Protein AF-A0A6P6CZ96-F1 (afdb_monomer)

Radius of gyration: 28.34 Å; Cα contacts (8 Å, |Δi|>4): 153; chains: 1; bounding box: 70×56×88 Å

Sequence (138 aa):
MAEPVPLPAEITILVNRGFVPRKKVNPDTRQKGQVEGEVDLVGMVRLTETRKPFVPENNPEQNHWHYRDLEAMAKLTGAEPILIDADFKSTVPGGPIGGQTRVTLRNEHMQYIITWYGLCAATSYLWFKKFLRRTPGT

Mean predicted aligned error: 9.55 Å

Foldseek 3Di:
DDDDDDDPPPAAAAEAAAADDPVLPPVVSQVQQPDDDDDDFDFDKDDFDDDDPPFDDADVVVPRDRGGHLVSVCVSPVGHSIYTFTCQVSHGVSHHGGNPDDDDDDDCPVVVVCVVVVVVVVVVVVVCCPPVVDDDDD

Solvent-accessible surface area (backbone atoms only — not comparable to full-atom values): 8691 Å² total; per-residue (Å²): 138,85,78,86,77,81,71,81,73,93,77,50,63,43,71,45,52,49,54,61,58,82,93,45,62,55,64,83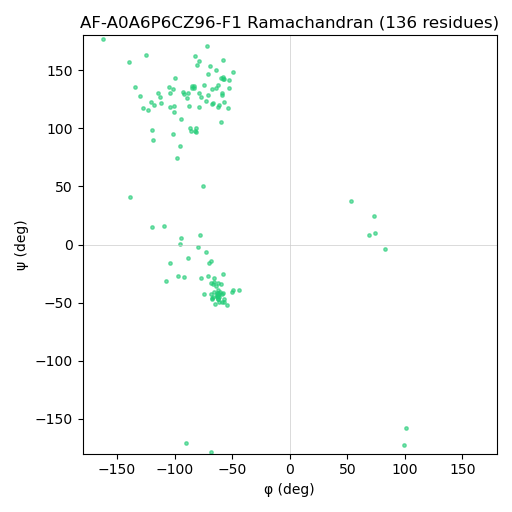,74,22,56,76,31,62,78,82,79,91,78,88,76,53,60,45,83,49,78,67,50,81,84,55,90,92,58,72,81,65,38,76,93,78,73,42,73,75,62,52,50,34,64,65,52,13,71,74,68,75,29,48,69,45,37,31,40,28,28,54,86,55,38,47,70,66,33,36,42,21,43,76,77,80,84,80,77,91,80,58,63,70,61,49,50,53,51,53,54,49,52,49,52,54,51,52,50,52,49,46,57,62,64,70,68,52,67,80,81,130

Secondary structure (DSSP, 8-state):
-PPPPPPPP---EEEE--B--GGG-SGGGGGGG---S-----EEEEPPPPPPTTPPPPBTTTTB-SS--HHHHHHHHT-EEEEEEEPSTTPPTTS-B-----------HHHHHHHHHHHHHHHHHHHHHHHTS-PPP-

Structure (mmCIF, N/CA/C/O backbone):
data_AF-A0A6P6CZ96-F1
#
_entry.id   AF-A0A6P6CZ96-F1
#
loop_
_atom_site.group_PDB
_atom_site.id
_atom_site.type_symbol
_atom_site.label_atom_id
_atom_site.label_alt_id
_atom_site.label_comp_id
_atom_site.label_asym_id
_atom_site.label_entity_id
_atom_site.label_seq_id
_atom_site.pdbx_PDB_ins_code
_atom_site.Cartn_x
_atom_site.Cartn_y
_atom_site.Cartn_z
_atom_site.occupancy
_atom_site.B_iso_or_equiv
_atom_site.auth_seq_id
_atom_site.auth_comp_id
_atom_site.auth_asym_id
_atom_site.auth_atom_id
_atom_site.pdbx_PDB_model_num
ATOM 1 N N . MET A 1 1 ? 7.566 -37.718 29.334 1.00 50.97 1 MET A N 1
ATOM 2 C CA . MET A 1 1 ? 7.512 -36.378 29.950 1.00 50.97 1 MET A CA 1
ATOM 3 C C . MET A 1 1 ? 7.234 -35.415 28.809 1.00 50.97 1 MET A C 1
ATOM 5 O O . MET A 1 1 ? 8.074 -35.313 27.930 1.00 50.97 1 MET A O 1
ATOM 9 N N . ALA A 1 2 ? 6.013 -34.890 28.710 1.00 45.41 2 ALA A N 1
ATOM 10 C CA . ALA A 1 2 ? 5.628 -33.952 27.657 1.00 45.41 2 ALA A CA 1
ATOM 11 C C . ALA A 1 2 ? 5.671 -32.545 28.259 1.00 45.41 2 ALA A C 1
ATOM 13 O O . ALA A 1 2 ? 4.986 -32.298 29.250 1.00 45.41 2 ALA A O 1
ATOM 14 N N . GLU A 1 3 ? 6.506 -31.667 27.709 1.00 55.94 3 GLU A N 1
ATOM 15 C CA . GLU A 1 3 ? 6.483 -30.246 28.050 1.00 55.94 3 GLU A CA 1
ATOM 16 C C . GLU A 1 3 ? 5.406 -29.538 27.217 1.00 55.94 3 GLU A C 1
ATOM 18 O O . GLU A 1 3 ? 5.293 -29.800 26.015 1.00 55.9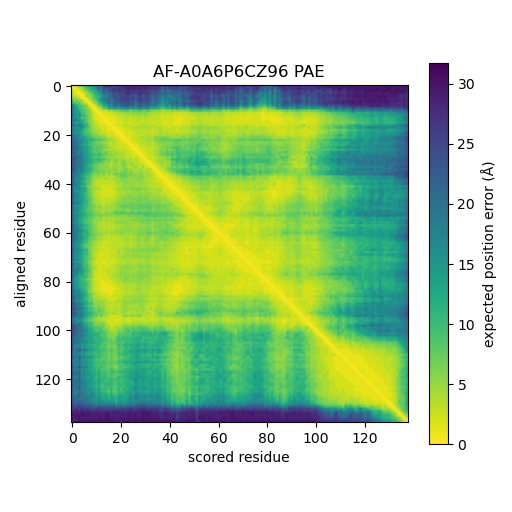4 3 GLU A O 1
ATOM 23 N N . PRO A 1 4 ? 4.598 -28.655 27.824 1.00 58.06 4 PRO A N 1
ATOM 24 C CA . PRO A 1 4 ? 3.663 -27.831 27.077 1.00 58.06 4 PRO A CA 1
ATOM 25 C C . PRO A 1 4 ? 4.441 -26.831 26.212 1.00 58.06 4 PRO A C 1
ATOM 27 O O . PRO A 1 4 ? 5.201 -26.011 26.722 1.00 58.06 4 PRO A O 1
ATOM 30 N N . VAL A 1 5 ? 4.233 -26.889 24.896 1.00 70.50 5 VAL A N 1
ATOM 31 C CA . VAL A 1 5 ? 4.714 -25.864 23.963 1.00 70.50 5 VAL A CA 1
ATOM 32 C C . VAL A 1 5 ? 3.743 -24.682 24.044 1.00 70.50 5 VAL A C 1
ATOM 34 O O . VAL A 1 5 ? 2.560 -24.876 23.755 1.00 70.50 5 VAL A O 1
ATOM 37 N N . PRO A 1 6 ? 4.182 -23.474 24.443 1.00 61.75 6 PRO A N 1
ATOM 38 C CA . PRO A 1 6 ? 3.321 -22.303 24.406 1.00 61.75 6 PRO A CA 1
ATOM 39 C C . PRO A 1 6 ? 2.912 -22.045 22.954 1.00 61.75 6 PRO A C 1
ATOM 41 O O . PRO A 1 6 ? 3.759 -21.858 22.079 1.00 61.75 6 PRO A O 1
ATOM 44 N N . LEU A 1 7 ? 1.605 -22.069 22.694 1.00 58.34 7 LEU A N 1
ATOM 45 C CA . LEU A 1 7 ? 1.064 -21.539 21.449 1.00 58.34 7 LEU A CA 1
ATOM 46 C C . LEU A 1 7 ? 1.448 -20.052 21.373 1.00 58.34 7 LEU A C 1
ATOM 48 O O . LEU A 1 7 ? 1.477 -19.391 22.418 1.00 58.34 7 LEU A O 1
ATOM 52 N N . PRO A 1 8 ? 1.775 -19.514 20.184 1.00 59.88 8 PRO A N 1
ATOM 53 C CA . PRO A 1 8 ? 1.973 -18.078 20.049 1.00 59.88 8 PRO A CA 1
ATOM 54 C C . PRO A 1 8 ? 0.734 -17.370 20.607 1.00 59.88 8 PRO A C 1
ATOM 56 O O . PRO A 1 8 ? -0.390 -17.810 20.365 1.00 59.88 8 PRO A O 1
ATOM 59 N N . ALA A 1 9 ? 0.954 -16.322 21.404 1.00 65.94 9 ALA A N 1
ATOM 60 C CA . ALA A 1 9 ? -0.122 -15.495 21.936 1.00 65.94 9 ALA A CA 1
ATOM 61 C C . ALA A 1 9 ? -1.073 -15.074 20.801 1.00 65.94 9 ALA A C 1
ATOM 63 O O . ALA A 1 9 ? -0.630 -14.898 19.666 1.00 65.94 9 ALA A O 1
ATOM 64 N N . GLU A 1 10 ? -2.365 -14.908 21.088 1.00 77.56 10 GLU A N 1
ATOM 65 C CA . GLU A 1 10 ? -3.273 -14.254 20.142 1.00 77.56 10 GLU A CA 1
ATOM 66 C C . GLU A 1 10 ? -2.763 -12.831 19.889 1.00 77.56 10 GLU A C 1
ATOM 68 O O . GLU A 1 10 ? -2.841 -11.956 20.750 1.00 77.56 10 GLU A O 1
ATOM 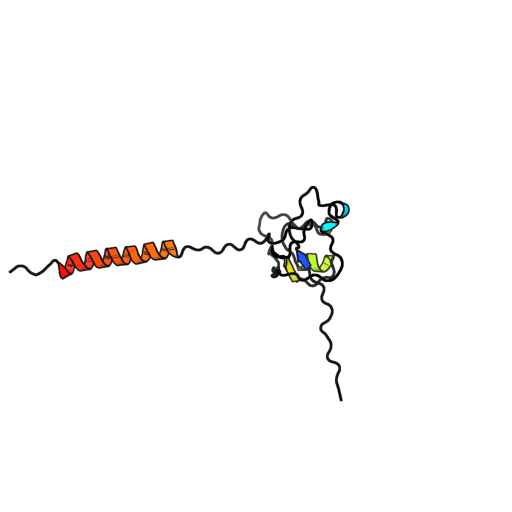73 N N . ILE A 1 11 ? -2.178 -12.614 18.711 1.00 86.50 11 ILE A N 1
ATOM 74 C CA . ILE A 1 11 ? -1.675 -11.308 18.298 1.00 86.50 11 ILE A CA 1
ATOM 75 C C . ILE A 1 11 ? -2.811 -10.568 17.599 1.00 86.50 11 ILE A C 1
ATOM 77 O O . ILE A 1 11 ? -3.372 -11.052 16.617 1.00 86.50 11 ILE A O 1
ATOM 81 N N . THR A 1 12 ? -3.111 -9.359 18.065 1.00 91.00 12 THR A N 1
ATOM 82 C CA . THR A 1 12 ? -4.002 -8.437 17.355 1.00 91.00 12 THR A CA 1
ATOM 83 C C . THR A 1 12 ? -3.166 -7.534 16.454 1.00 91.00 12 THR A C 1
ATOM 85 O O . THR A 1 12 ? -2.182 -6.959 16.907 1.00 91.00 12 THR A O 1
ATOM 88 N N . ILE A 1 13 ? -3.549 -7.394 15.185 1.00 92.94 13 ILE A N 1
ATOM 89 C CA . ILE A 1 13 ? -2.853 -6.548 14.202 1.00 92.94 13 ILE A CA 1
ATOM 90 C C . ILE A 1 13 ? -3.806 -5.533 13.569 1.00 92.94 13 ILE A C 1
ATOM 92 O O . ILE A 1 13 ? -5.028 -5.683 13.608 1.00 92.94 13 ILE A O 1
ATOM 96 N N . LEU A 1 14 ? -3.244 -4.508 12.934 1.00 93.81 14 LEU A N 1
ATOM 97 C CA . LEU A 1 14 ? -4.001 -3.500 12.204 1.00 93.81 14 LEU A CA 1
ATOM 98 C C . LEU A 1 14 ? -4.293 -3.977 10.774 1.00 93.81 14 LEU A C 1
ATOM 100 O O . LEU A 1 14 ? -3.404 -4.428 10.049 1.00 93.81 14 LEU A O 1
ATOM 104 N N . VAL A 1 15 ? -5.536 -3.803 10.323 1.00 92.94 15 VAL A N 1
ATOM 105 C CA . VAL A 1 15 ? -5.946 -4.136 8.951 1.00 92.94 15 VAL A CA 1
ATOM 106 C C . VAL A 1 15 ? -6.634 -2.947 8.297 1.00 92.94 15 VAL A C 1
ATOM 108 O O . VAL A 1 15 ? -7.715 -2.514 8.702 1.00 92.94 15 VAL A O 1
ATOM 111 N N . ASN A 1 16 ? -6.038 -2.448 7.220 1.00 93.12 16 ASN A N 1
ATOM 112 C CA . ASN A 1 16 ? -6.668 -1.483 6.339 1.00 93.12 16 ASN A CA 1
ATOM 113 C C . ASN A 1 16 ? -7.489 -2.220 5.273 1.00 93.12 16 ASN A C 1
ATOM 115 O O . ASN A 1 16 ? -6.968 -2.694 4.264 1.00 93.12 16 ASN A O 1
ATOM 119 N N . ARG A 1 17 ? -8.807 -2.282 5.491 1.00 91.50 17 ARG A N 1
ATOM 120 C CA . ARG A 1 17 ? -9.770 -2.903 4.562 1.00 91.50 17 ARG A CA 1
ATOM 121 C C . ARG A 1 17 ? -10.022 -2.079 3.292 1.00 91.50 17 ARG A C 1
ATOM 123 O O . ARG A 1 17 ? -10.720 -2.535 2.393 1.00 91.50 17 ARG A O 1
ATOM 130 N N . GLY A 1 18 ? -9.470 -0.869 3.216 1.00 91.06 18 GLY A N 1
ATOM 131 C CA . GLY A 1 18 ? -9.547 -0.003 2.051 1.00 91.06 18 GLY A CA 1
ATOM 132 C C . GLY A 1 18 ? -10.590 1.109 2.158 1.00 91.06 18 GLY A C 1
ATOM 133 O O . GLY A 1 18 ? -10.972 1.552 3.240 1.00 91.06 18 GLY A O 1
ATOM 134 N N . PHE A 1 19 ? -11.013 1.624 1.006 1.00 90.62 19 PHE A N 1
ATOM 135 C CA . PHE A 1 19 ? -11.749 2.882 0.913 1.00 90.62 19 PHE A CA 1
ATOM 136 C C . PHE A 1 19 ? -13.251 2.717 1.173 1.00 90.62 19 PHE A C 1
ATOM 138 O O . PHE A 1 19 ? -13.908 1.856 0.587 1.00 90.62 19 PHE A O 1
ATOM 145 N N . VAL A 1 20 ? -13.820 3.613 1.984 1.00 90.56 20 VAL A N 1
ATOM 146 C CA . VAL A 1 20 ? -15.269 3.723 2.195 1.00 90.56 20 VAL A CA 1
ATOM 147 C C . VAL A 1 20 ? -15.773 5.040 1.592 1.00 90.56 20 VAL A C 1
ATOM 149 O O . VAL A 1 20 ? -15.330 6.112 2.010 1.00 90.56 20 VAL A O 1
ATOM 152 N N . PRO A 1 21 ? -16.723 5.011 0.636 1.00 89.00 21 PRO A N 1
ATOM 153 C CA . PRO A 1 21 ? -17.318 6.228 0.094 1.00 89.00 21 PRO A CA 1
ATOM 154 C C . PRO A 1 21 ? -17.967 7.088 1.184 1.00 89.00 21 PRO A C 1
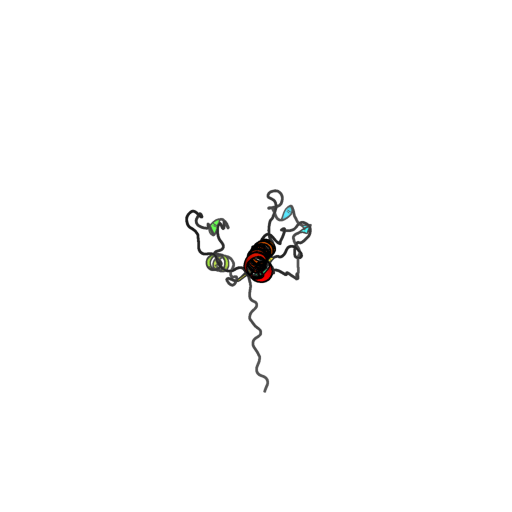ATOM 156 O O . PRO A 1 21 ? -18.649 6.558 2.057 1.00 89.00 21 PRO A O 1
ATOM 159 N N . ARG A 1 22 ? -17.862 8.423 1.081 1.00 86.81 22 ARG A N 1
ATOM 160 C CA . ARG A 1 22 ? -18.395 9.378 2.081 1.00 86.81 22 ARG A CA 1
ATOM 161 C C . ARG A 1 22 ? -19.850 9.119 2.494 1.00 86.81 22 ARG A C 1
ATOM 163 O O . ARG A 1 22 ? -20.178 9.209 3.668 1.00 86.81 22 ARG A O 1
ATOM 170 N N . LYS A 1 23 ? -20.714 8.745 1.544 1.00 87.56 23 LYS A N 1
ATOM 171 C CA . LYS A 1 23 ? -22.137 8.442 1.801 1.00 87.56 23 LYS A CA 1
ATOM 172 C C . LYS A 1 23 ? -22.369 7.162 2.622 1.00 87.56 23 LYS A C 1
ATOM 174 O O . LYS A 1 23 ? -23.485 6.941 3.066 1.00 87.56 23 LYS A O 1
ATOM 179 N N . LYS A 1 24 ? -21.345 6.316 2.776 1.00 84.94 24 LYS A N 1
ATOM 180 C CA . LYS A 1 24 ? -21.387 4.999 3.432 1.00 84.94 24 LYS A CA 1
ATOM 181 C C . LYS A 1 24 ? -20.450 4.900 4.641 1.00 84.94 24 LYS A C 1
ATOM 183 O O . LYS A 1 24 ? -20.143 3.801 5.094 1.00 84.94 24 LYS A O 1
ATOM 188 N N . VAL A 1 25 ? -19.958 6.037 5.144 1.00 84.62 25 VAL A N 1
ATOM 189 C CA . VAL A 1 25 ? -19.058 6.065 6.308 1.00 84.62 25 VAL A CA 1
ATOM 190 C C . VAL A 1 25 ? -19.767 5.508 7.538 1.00 84.62 25 VAL A C 1
ATOM 192 O O . VAL A 1 25 ? -19.173 4.696 8.245 1.00 84.62 25 VAL A O 1
ATOM 195 N N . ASN A 1 26 ? -21.045 5.860 7.737 1.00 84.56 26 ASN A N 1
ATOM 196 C CA . ASN A 1 26 ? -21.851 5.287 8.811 1.00 84.56 26 ASN A CA 1
ATOM 197 C C . ASN A 1 26 ? -21.996 3.756 8.607 1.00 84.56 26 ASN A C 1
ATOM 199 O O . ASN A 1 26 ? -22.584 3.344 7.598 1.00 84.56 26 ASN A O 1
ATOM 203 N N . PRO A 1 27 ? -21.501 2.923 9.548 1.00 83.56 27 PRO A N 1
ATOM 204 C CA . PRO A 1 27 ? -21.681 1.471 9.565 1.00 83.56 27 PRO A CA 1
ATOM 205 C C . PRO A 1 27 ? -23.098 0.981 9.247 1.00 83.56 27 PRO A C 1
ATOM 207 O O . PRO A 1 27 ? -23.238 0.014 8.494 1.00 83.56 27 PRO A O 1
ATOM 210 N N . ASP A 1 28 ? -24.123 1.674 9.746 1.00 86.44 28 ASP A N 1
ATOM 211 C CA . ASP A 1 28 ? -25.534 1.289 9.612 1.00 86.44 28 ASP A CA 1
ATOM 212 C C . ASP A 1 28 ? -26.012 1.344 8.160 1.00 86.44 28 ASP A C 1
ATOM 214 O O . ASP A 1 28 ? -26.862 0.571 7.725 1.00 86.44 28 ASP A O 1
ATOM 218 N N . THR A 1 29 ? -25.409 2.225 7.360 1.00 84.38 29 THR A N 1
ATOM 219 C CA . THR A 1 29 ? -25.740 2.383 5.936 1.00 84.38 29 THR A CA 1
ATOM 220 C C . THR A 1 29 ? -25.092 1.313 5.049 1.00 84.38 29 THR A C 1
ATOM 222 O O . THR A 1 29 ? -25.300 1.296 3.832 1.00 84.38 29 THR A O 1
ATOM 225 N N . ARG A 1 30 ? -24.295 0.410 5.639 1.00 82.69 30 ARG A N 1
ATOM 226 C CA . ARG A 1 30 ? -23.515 -0.618 4.935 1.00 82.69 30 ARG A CA 1
ATOM 227 C C . ARG A 1 30 ? -23.531 -1.984 5.626 1.00 82.69 30 ARG A C 1
ATOM 229 O O . ARG A 1 30 ? -22.516 -2.673 5.623 1.00 82.69 30 ARG A O 1
ATOM 236 N N . GLN A 1 31 ? -24.684 -2.407 6.150 1.00 82.44 31 GLN A N 1
ATOM 237 C CA . GLN A 1 31 ? -24.854 -3.706 6.827 1.00 82.44 31 GLN A CA 1
ATOM 238 C C . GLN A 1 31 ? -24.317 -4.898 6.021 1.00 82.44 31 GLN A C 1
ATOM 240 O O . GLN A 1 31 ? -23.622 -5.738 6.571 1.00 82.44 31 GLN A O 1
ATOM 245 N N . LYS A 1 32 ? -24.530 -4.925 4.696 1.00 80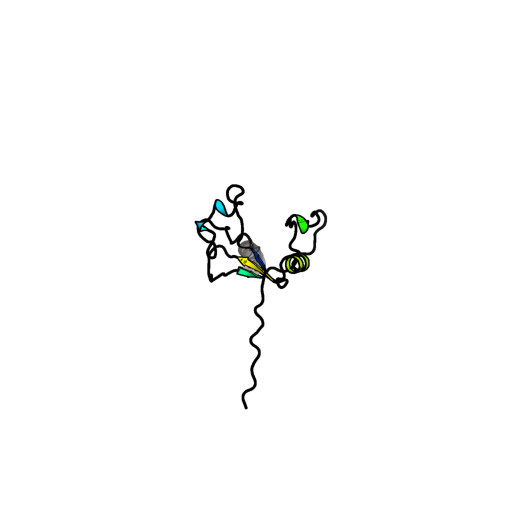.44 32 LYS A N 1
ATOM 246 C CA . LYS A 1 32 ? -23.989 -5.984 3.814 1.00 80.44 32 LYS A CA 1
ATOM 247 C C . LYS A 1 32 ? -22.459 -6.123 3.861 1.00 80.44 32 LYS A C 1
ATOM 249 O O . LYS A 1 32 ? -21.942 -7.185 3.552 1.00 80.44 32 LYS A O 1
ATOM 254 N N . GLY A 1 33 ? -21.749 -5.053 4.221 1.00 80.69 33 GLY A N 1
ATOM 255 C CA . GLY A 1 33 ? -20.296 -5.030 4.367 1.00 80.69 33 GLY A CA 1
ATOM 256 C C . GLY A 1 33 ? -19.792 -5.257 5.794 1.00 80.69 33 GLY A C 1
ATOM 257 O O . GLY A 1 33 ? -18.582 -5.184 6.010 1.00 80.69 33 GLY A O 1
ATOM 258 N N . GLN A 1 34 ? -20.687 -5.463 6.764 1.00 85.50 34 GLN A N 1
ATOM 259 C CA . GLN A 1 34 ? -20.344 -5.843 8.135 1.00 85.50 34 GLN A CA 1
ATOM 260 C C . GLN A 1 34 ? -20.449 -7.361 8.236 1.00 85.50 34 GLN A C 1
ATOM 262 O O . GLN A 1 34 ? -21.497 -7.902 8.567 1.00 85.50 34 GLN A O 1
ATOM 267 N N . VAL A 1 35 ? -19.377 -8.044 7.851 1.00 84.31 35 VAL A N 1
ATOM 268 C CA . VAL A 1 35 ? -19.301 -9.499 7.999 1.00 84.31 35 VAL A CA 1
ATOM 269 C C . VAL A 1 35 ? -18.970 -9.809 9.451 1.00 84.31 35 VAL A C 1
ATOM 271 O O . VAL A 1 35 ? -18.037 -9.225 10.003 1.00 84.31 35 VAL A O 1
ATOM 274 N N . GLU A 1 36 ? -19.744 -10.708 10.046 1.00 83.38 36 GLU A N 1
ATOM 275 C CA . GLU A 1 36 ? -19.481 -11.285 11.361 1.00 83.38 36 GLU A CA 1
ATOM 276 C C . GLU A 1 36 ? -18.834 -12.664 11.183 1.00 83.38 36 GLU A C 1
ATOM 278 O O . GLU A 1 36 ? -19.191 -13.403 10.264 1.00 83.38 36 GLU A O 1
ATOM 283 N N . GLY A 1 37 ? -17.889 -13.008 12.059 1.00 85.69 37 GLY A N 1
ATOM 284 C CA . GLY A 1 37 ? -17.156 -14.275 12.018 1.00 85.69 37 GLY A CA 1
ATOM 285 C C . GLY A 1 37 ? -15.769 -14.179 11.380 1.00 85.69 37 GLY A C 1
ATOM 286 O O . GLY A 1 37 ? -15.253 -13.093 11.109 1.00 85.69 37 GLY A O 1
ATOM 287 N N . GLU A 1 38 ? -15.152 -15.342 11.185 1.00 84.12 38 GLU A N 1
ATOM 288 C CA . GLU A 1 38 ? -13.817 -15.462 10.599 1.00 84.12 38 GLU A CA 1
ATOM 289 C C . GLU A 1 38 ? -13.851 -15.208 9.088 1.00 84.12 38 GLU A C 1
ATOM 291 O O . GLU A 1 38 ? -14.749 -15.666 8.377 1.00 84.12 38 GLU A O 1
ATOM 296 N N . VAL A 1 39 ? -12.862 -14.459 8.596 1.00 85.62 39 VAL A N 1
ATOM 297 C CA . VAL A 1 39 ? -12.718 -14.121 7.177 1.00 85.62 39 VAL A CA 1
ATOM 298 C C . VAL A 1 39 ? -11.278 -14.325 6.728 1.00 85.62 39 VAL A C 1
ATOM 300 O O . VAL A 1 39 ? -10.344 -13.876 7.391 1.00 85.62 39 VAL A O 1
ATOM 303 N N . ASP A 1 40 ? -11.108 -14.942 5.562 1.00 87.31 40 ASP A N 1
ATOM 304 C CA . ASP A 1 40 ? -9.809 -15.016 4.900 1.00 87.31 40 ASP A CA 1
ATOM 305 C C . ASP A 1 40 ? -9.492 -13.676 4.230 1.00 87.31 40 ASP A C 1
ATOM 307 O O . ASP A 1 40 ? -10.281 -13.151 3.437 1.00 87.31 40 ASP A O 1
ATOM 311 N N . LEU A 1 41 ? -8.318 -13.123 4.535 1.00 86.94 41 LEU A N 1
ATOM 312 C CA . LEU A 1 41 ? -7.855 -11.856 3.982 1.00 86.94 41 LEU A CA 1
ATOM 313 C C . LEU A 1 41 ? -6.442 -12.001 3.431 1.00 86.94 41 LEU A C 1
ATOM 315 O O . LEU A 1 41 ? -5.516 -12.413 4.126 1.00 86.94 41 LEU A O 1
ATOM 319 N N . VAL A 1 42 ? -6.272 -11.594 2.176 1.00 90.94 42 VAL A N 1
ATOM 320 C CA . VAL A 1 42 ? -4.965 -11.472 1.532 1.00 90.94 42 VAL A CA 1
ATOM 321 C C . VAL A 1 42 ? -4.610 -9.997 1.455 1.00 90.94 42 VAL A C 1
ATOM 323 O O . VAL A 1 42 ? -5.431 -9.156 1.088 1.00 90.94 42 VAL A O 1
ATOM 326 N N . GLY A 1 43 ? -3.371 -9.662 1.794 1.00 90.88 43 GLY A N 1
ATOM 327 C CA . GLY A 1 43 ? -2.937 -8.278 1.799 1.00 90.88 43 GLY A CA 1
ATOM 328 C C . GLY A 1 43 ? -1.430 -8.109 1.788 1.00 90.88 43 GLY A C 1
ATOM 329 O O . GLY A 1 43 ? -0.659 -9.067 1.811 1.00 90.88 43 GLY A O 1
ATOM 330 N N . MET A 1 44 ? -1.014 -6.852 1.723 1.00 91.31 44 MET A N 1
ATOM 331 C CA . MET A 1 44 ? 0.387 -6.451 1.713 1.00 91.31 44 MET A CA 1
ATOM 332 C C . MET A 1 44 ? 0.771 -5.908 3.082 1.00 91.31 44 MET A C 1
ATOM 334 O O . MET A 1 44 ? 0.104 -5.008 3.593 1.00 91.31 44 MET A O 1
ATOM 338 N N . VAL A 1 45 ? 1.881 -6.393 3.641 1.00 92.69 45 VAL A N 1
ATOM 339 C CA . VAL A 1 45 ? 2.457 -5.803 4.853 1.00 92.69 45 VAL A CA 1
ATOM 340 C C . VAL A 1 45 ? 2.975 -4.406 4.534 1.00 92.69 45 VAL A C 1
ATOM 342 O O . VAL A 1 45 ? 3.653 -4.164 3.528 1.00 92.69 45 VAL A O 1
ATOM 345 N N . ARG A 1 46 ? 2.635 -3.467 5.405 1.00 91.31 46 ARG A N 1
ATOM 346 C CA . ARG A 1 46 ? 2.929 -2.053 5.261 1.00 91.31 46 ARG A CA 1
ATOM 347 C C . ARG A 1 46 ? 3.761 -1.594 6.441 1.00 91.31 46 ARG A C 1
ATOM 349 O O . ARG A 1 46 ? 3.329 -1.692 7.578 1.00 91.31 46 ARG A O 1
ATOM 356 N N . LEU A 1 47 ? 4.937 -1.052 6.149 1.00 91.19 47 LEU A N 1
ATOM 357 C CA . LEU A 1 47 ? 5.824 -0.490 7.164 1.00 91.19 47 LEU A CA 1
ATOM 358 C C . LEU A 1 47 ? 5.370 0.910 7.584 1.00 91.19 47 LEU A C 1
ATOM 360 O O . LEU A 1 47 ? 4.690 1.602 6.810 1.00 91.19 47 LEU A O 1
ATOM 364 N N . THR A 1 48 ? 5.799 1.309 8.783 1.00 93.38 48 THR A N 1
ATOM 365 C CA . THR A 1 48 ? 5.666 2.677 9.291 1.00 93.38 48 THR A CA 1
ATOM 366 C C . THR A 1 48 ? 6.339 3.670 8.342 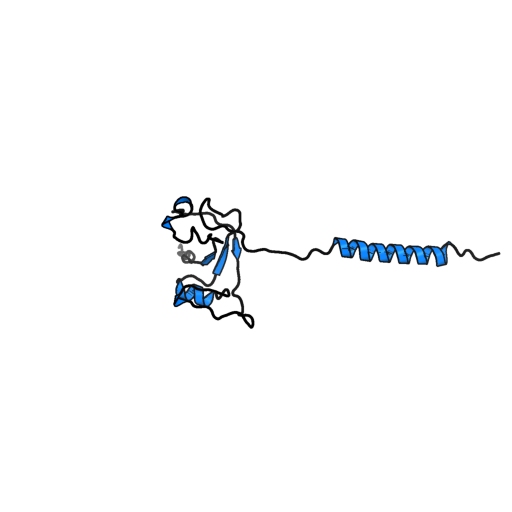1.00 93.38 48 THR A C 1
ATOM 368 O O . THR A 1 48 ? 7.362 3.376 7.718 1.00 93.38 48 THR A O 1
ATOM 371 N N . GLU A 1 49 ? 5.730 4.836 8.175 1.00 90.94 49 GLU A N 1
ATOM 372 C CA . GLU A 1 49 ? 6.221 5.906 7.319 1.00 90.94 49 GLU A CA 1
ATOM 373 C C . GLU A 1 49 ? 6.900 6.982 8.153 1.00 90.94 49 GLU A C 1
ATOM 375 O O . GLU A 1 49 ? 6.343 7.498 9.118 1.00 90.94 49 GLU A O 1
ATOM 380 N N . THR A 1 50 ? 8.076 7.419 7.711 1.00 91.69 50 THR A N 1
ATOM 381 C CA . THR A 1 50 ? 8.649 8.664 8.215 1.00 91.69 50 THR A CA 1
ATOM 382 C C . THR A 1 50 ? 7.840 9.843 7.681 1.00 91.69 50 THR A C 1
ATOM 384 O O . THR A 1 50 ? 7.626 9.966 6.468 1.00 91.69 50 THR A O 1
ATOM 387 N N . ARG A 1 51 ? 7.415 10.740 8.575 1.00 93.38 51 ARG A N 1
ATOM 388 C CA . ARG A 1 51 ? 6.726 11.975 8.195 1.00 93.38 51 ARG A CA 1
ATOM 389 C C . ARG A 1 51 ? 7.600 12.796 7.241 1.00 93.38 51 ARG A C 1
ATOM 391 O O . ARG A 1 51 ? 8.723 13.171 7.572 1.00 93.38 51 ARG A O 1
ATOM 398 N N . LYS A 1 52 ? 7.069 13.103 6.057 1.00 92.06 52 LYS A N 1
ATOM 399 C CA . LYS A 1 52 ? 7.734 13.973 5.075 1.00 92.06 52 LYS A CA 1
ATOM 400 C C . LYS A 1 52 ? 7.538 15.455 5.431 1.00 92.06 52 LYS A C 1
ATOM 402 O O . LYS A 1 52 ? 6.526 15.799 6.048 1.00 92.06 52 LYS A O 1
ATOM 407 N N . PRO A 1 53 ? 8.446 16.350 4.999 1.00 92.44 53 PRO A N 1
ATOM 408 C CA . PRO A 1 53 ? 8.211 17.789 5.069 1.00 92.44 53 PRO A CA 1
ATOM 409 C C . PRO A 1 53 ? 6.872 18.157 4.413 1.00 92.44 53 PRO A C 1
ATOM 411 O O . PRO A 1 53 ? 6.510 17.577 3.390 1.00 92.44 53 PRO A O 1
ATOM 414 N N . PHE A 1 54 ? 6.150 19.118 4.997 1.00 92.19 54 PHE A N 1
ATOM 415 C CA . PHE A 1 54 ? 4.841 19.611 4.526 1.00 92.19 54 PHE A CA 1
ATOM 416 C C . PHE A 1 54 ? 3.645 18.647 4.652 1.00 92.19 54 PHE A C 1
ATOM 418 O O . PHE A 1 54 ? 2.555 18.974 4.189 1.00 92.19 54 PHE A O 1
ATOM 425 N N . VAL A 1 55 ? 3.796 17.497 5.315 1.00 93.44 55 VAL A N 1
ATOM 426 C CA . VAL A 1 55 ? 2.653 16.664 5.730 1.00 93.44 55 VAL A CA 1
ATOM 427 C C . VAL A 1 55 ? 2.187 17.127 7.118 1.00 93.44 55 VAL A C 1
ATOM 429 O O . VAL A 1 55 ? 3.038 17.269 7.995 1.00 93.44 55 VAL A O 1
ATOM 432 N N . PRO A 1 56 ? 0.892 17.385 7.373 1.00 94.50 56 PRO A N 1
ATOM 433 C CA . PRO A 1 56 ? 0.410 17.713 8.718 1.00 94.50 56 PRO A CA 1
ATOM 434 C C . PRO A 1 56 ? 0.733 16.616 9.747 1.00 94.50 56 PRO A C 1
ATOM 436 O O . PRO A 1 56 ? 0.999 15.470 9.383 1.00 94.50 56 PRO A O 1
ATOM 439 N N . GLU A 1 57 ? 0.745 16.965 11.030 1.00 94.12 57 GLU A N 1
ATOM 440 C CA . GLU A 1 57 ? 0.859 15.966 12.099 1.00 94.12 57 GLU A CA 1
ATOM 441 C C . GLU A 1 57 ? -0.432 15.154 12.225 1.00 94.12 57 GLU A C 1
ATOM 443 O O . GLU A 1 57 ? -1.522 15.670 11.976 1.00 94.12 57 GLU A O 1
ATOM 448 N N . ASN A 1 58 ? -0.304 13.878 12.594 1.00 95.50 58 ASN A N 1
ATOM 449 C CA . ASN A 1 58 ? -1.458 13.026 12.871 1.00 95.50 58 ASN A CA 1
ATOM 450 C C . ASN A 1 58 ? -2.232 13.554 14.089 1.00 95.50 58 ASN A C 1
ATOM 452 O O . ASN A 1 58 ? -1.640 14.103 15.015 1.00 95.50 58 ASN A O 1
ATOM 456 N N . ASN A 1 59 ? -3.547 13.331 14.116 1.00 94.12 59 ASN A N 1
ATOM 457 C CA . ASN A 1 59 ? -4.402 13.615 15.265 1.00 94.12 59 ASN A CA 1
ATOM 458 C C . ASN A 1 59 ? -5.053 12.304 15.750 1.00 94.12 59 ASN A C 1
ATOM 460 O O . ASN A 1 59 ? -6.135 11.941 15.269 1.00 94.12 59 ASN A O 1
ATOM 464 N N . PRO A 1 60 ? -4.398 11.581 16.682 1.00 92.81 60 PRO A N 1
ATOM 465 C CA . PRO A 1 60 ? -4.896 10.308 17.202 1.00 92.81 60 PRO A CA 1
ATOM 466 C C . PRO A 1 60 ? -6.239 10.434 17.929 1.00 92.81 60 PRO A C 1
ATOM 468 O O . PRO A 1 60 ? -7.065 9.532 17.827 1.00 92.81 60 PRO A O 1
ATOM 471 N N . GLU A 1 61 ? -6.497 11.560 18.604 1.00 91.31 61 GLU A N 1
ATOM 472 C CA . GLU A 1 61 ? -7.737 11.785 19.364 1.00 91.31 61 GLU A CA 1
ATOM 473 C C . GLU A 1 61 ? -8.977 11.815 18.462 1.00 91.31 61 GLU A C 1
ATOM 475 O O . GLU A 1 61 ? -10.038 11.320 18.833 1.00 91.31 61 GLU A O 1
ATOM 480 N N . GLN A 1 62 ? -8.838 12.358 17.249 1.00 90.94 62 GLN A N 1
ATOM 481 C CA . GLN A 1 62 ? -9.905 12.391 16.241 1.00 90.94 62 GLN A CA 1
ATOM 482 C C . GLN A 1 62 ? -9.832 11.224 15.248 1.00 90.94 62 GLN A C 1
ATOM 484 O O . GLN A 1 62 ? -10.593 11.194 14.282 1.00 90.94 62 GLN A O 1
ATOM 489 N N . ASN A 1 63 ? -8.919 10.269 15.458 1.00 89.38 63 ASN A N 1
ATOM 490 C CA . ASN A 1 63 ? -8.637 9.173 14.531 1.00 89.38 63 ASN A CA 1
ATOM 491 C C . ASN A 1 63 ? -8.316 9.660 13.098 1.00 89.38 63 ASN A C 1
ATOM 493 O O . ASN A 1 63 ? -8.715 9.052 12.100 1.00 89.38 63 ASN A O 1
ATOM 497 N N . HIS A 1 64 ? -7.609 10.788 12.989 1.00 92.25 64 HIS A N 1
ATOM 498 C CA . HIS A 1 64 ? -7.178 11.371 11.722 1.00 92.25 64 HIS A CA 1
ATOM 499 C C . HIS A 1 64 ? -5.685 11.118 11.497 1.00 92.25 64 HIS A C 1
ATOM 501 O O . HIS A 1 64 ? -4.831 11.605 12.238 1.00 92.25 64 HIS A O 1
ATOM 507 N N . TRP A 1 65 ? -5.373 10.390 10.426 1.00 93.06 65 TRP A N 1
ATOM 508 C CA . TRP A 1 65 ? -4.017 9.951 10.104 1.00 93.06 65 TRP A CA 1
ATOM 509 C C . TRP A 1 65 ? -3.624 10.438 8.706 1.00 93.06 65 TRP A C 1
ATOM 511 O O . TRP A 1 65 ? -4.233 10.057 7.707 1.00 93.06 65 TRP A O 1
ATOM 521 N N . HIS A 1 66 ? -2.613 11.300 8.635 1.00 93.00 66 HIS A N 1
ATOM 522 C CA . HIS A 1 66 ? -2.045 11.852 7.403 1.00 93.00 66 HIS A CA 1
ATOM 523 C C . HIS A 1 66 ? -0.869 11.029 6.865 1.00 93.00 66 HIS A C 1
ATOM 525 O O . HIS A 1 66 ? -0.622 11.025 5.660 1.00 93.00 66 HIS A O 1
ATOM 531 N N . TYR A 1 67 ? -0.151 10.339 7.748 1.00 93.19 67 TYR A N 1
ATOM 532 C CA . TYR A 1 67 ? 0.899 9.374 7.424 1.00 93.19 67 TYR A CA 1
ATOM 533 C C . TYR A 1 67 ? 0.790 8.169 8.361 1.00 93.19 67 TYR A C 1
ATOM 535 O O . TYR A 1 67 ? 0.209 8.258 9.447 1.00 93.19 67 TYR A O 1
ATOM 543 N N . ARG A 1 68 ? 1.330 7.027 7.934 1.00 93.31 68 ARG A N 1
ATOM 544 C CA . ARG A 1 68 ? 1.201 5.760 8.666 1.00 93.31 68 ARG A CA 1
ATOM 545 C C . ARG A 1 68 ? 2.217 5.681 9.800 1.00 93.31 68 ARG A C 1
ATOM 547 O O . ARG A 1 68 ? 3.353 5.289 9.570 1.00 93.31 68 ARG A O 1
ATOM 554 N N . ASP A 1 69 ? 1.786 6.029 11.006 1.00 94.81 69 ASP A N 1
ATOM 555 C CA . ASP A 1 69 ? 2.555 5.854 12.240 1.00 94.81 69 ASP A CA 1
ATOM 556 C C . ASP A 1 69 ? 2.043 4.618 12.991 1.00 94.81 69 ASP A C 1
ATOM 558 O O . ASP A 1 69 ? 1.032 4.677 13.693 1.00 94.81 69 ASP A O 1
ATOM 562 N N . LEU A 1 70 ? 2.705 3.478 12.779 1.00 94.12 70 LEU A N 1
ATOM 563 C CA . LEU A 1 70 ? 2.229 2.199 13.314 1.00 94.12 70 LEU A CA 1
ATOM 564 C C . LEU A 1 70 ? 2.331 2.118 14.830 1.00 94.12 70 LEU A C 1
ATOM 566 O O . LEU A 1 70 ? 1.462 1.513 15.441 1.00 94.12 70 LEU A O 1
ATOM 570 N N . GLU A 1 71 ? 3.334 2.753 15.429 1.00 93.94 71 GLU A N 1
ATOM 571 C CA . GLU A 1 71 ? 3.520 2.765 16.882 1.00 93.94 71 GLU A CA 1
ATOM 572 C C . GLU A 1 71 ? 2.391 3.546 17.558 1.00 93.94 71 GLU A C 1
ATOM 574 O O . GLU A 1 71 ? 1.766 3.076 18.511 1.00 93.94 71 GLU A O 1
ATOM 579 N N . ALA A 1 72 ? 2.066 4.727 17.025 1.00 93.38 72 ALA A N 1
ATOM 580 C CA . ALA A 1 72 ? 0.966 5.531 17.540 1.00 93.38 72 ALA A CA 1
ATOM 581 C C . ALA A 1 72 ? -0.398 4.843 17.340 1.00 93.38 72 ALA A C 1
ATOM 583 O O . ALA A 1 72 ? -1.239 4.871 18.241 1.00 93.38 72 ALA A O 1
ATOM 584 N N . MET A 1 73 ? -0.619 4.204 16.185 1.00 93.88 73 MET A N 1
ATOM 585 C CA . MET A 1 73 ? -1.848 3.449 15.903 1.00 93.88 73 MET A CA 1
ATOM 586 C C . MET A 1 73 ? -1.986 2.206 16.794 1.00 93.88 73 MET A C 1
ATOM 588 O O . MET A 1 73 ? -3.061 1.959 17.348 1.00 93.88 73 MET A O 1
ATOM 592 N N . ALA A 1 74 ? -0.905 1.442 16.958 1.00 92.94 74 ALA A N 1
ATOM 593 C CA . ALA A 1 74 ? -0.820 0.277 17.835 1.00 92.94 74 ALA A CA 1
ATOM 594 C C . ALA A 1 74 ? -1.162 0.658 19.276 1.00 92.94 74 ALA A C 1
ATOM 596 O O . ALA A 1 74 ? -2.066 0.085 19.880 1.00 92.94 74 ALA A O 1
ATOM 597 N N . LYS A 1 75 ? -0.543 1.727 19.790 1.00 92.94 75 LYS A N 1
ATOM 598 C CA . LYS A 1 75 ? -0.791 2.229 21.146 1.00 92.94 75 LYS A CA 1
ATOM 599 C C . LYS A 1 75 ? -2.249 2.633 21.390 1.00 92.94 75 LYS A C 1
ATOM 601 O O . LYS A 1 75 ? -2.742 2.467 22.501 1.00 92.94 75 LYS A O 1
ATOM 606 N N . LEU A 1 76 ? -2.934 3.161 20.373 1.00 92.25 76 LEU A N 1
ATOM 607 C CA . LEU A 1 76 ? -4.339 3.570 20.474 1.00 92.25 76 LEU A CA 1
ATOM 608 C C . LEU A 1 76 ? -5.312 2.380 20.431 1.00 92.25 76 LEU A C 1
ATOM 610 O O . LEU A 1 76 ? -6.399 2.454 20.998 1.00 92.25 76 LEU A O 1
ATOM 614 N N . THR A 1 77 ? -4.938 1.294 19.756 1.00 91.00 77 THR A N 1
ATOM 615 C CA . THR A 1 77 ? -5.814 0.133 19.512 1.00 91.00 77 THR A CA 1
ATOM 616 C C . THR A 1 77 ? -5.497 -1.079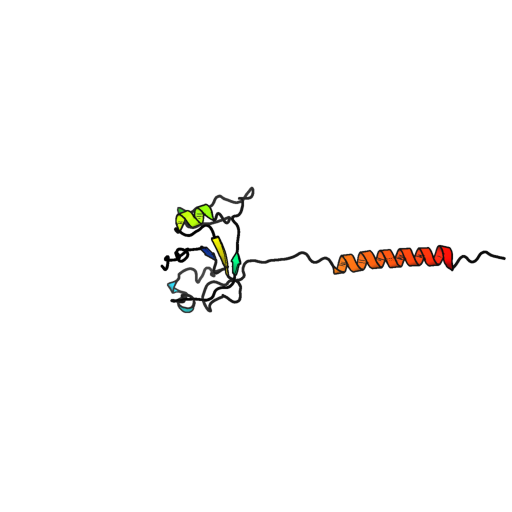 20.388 1.00 91.00 77 THR A C 1
ATOM 618 O O . THR A 1 77 ? -6.327 -1.978 20.483 1.00 91.00 77 THR A O 1
ATOM 621 N N . GLY A 1 78 ? -4.321 -1.119 21.021 1.00 91.06 78 GLY A N 1
ATOM 622 C CA . GLY A 1 78 ? -3.804 -2.303 21.713 1.00 91.06 78 GLY A CA 1
ATOM 623 C C . GLY A 1 78 ? -3.301 -3.400 20.767 1.00 91.06 78 GLY A C 1
ATOM 624 O O . GLY A 1 78 ? -3.044 -4.512 21.217 1.00 91.06 78 GLY A O 1
ATOM 625 N N . ALA A 1 79 ? -3.189 -3.107 19.469 1.00 92.69 79 ALA A N 1
ATOM 626 C CA . ALA A 1 79 ? -2.628 -4.015 18.476 1.00 92.69 79 ALA A CA 1
ATOM 627 C C . ALA A 1 79 ? -1.094 -3.947 18.463 1.00 92.69 79 ALA A C 1
ATOM 629 O O . ALA A 1 79 ? -0.503 -2.965 18.904 1.00 92.69 79 ALA A O 1
ATOM 630 N N . GLU A 1 80 ? -0.452 -4.953 17.880 1.00 92.88 80 GLU A N 1
ATOM 631 C CA . GLU A 1 80 ? 0.955 -4.879 17.487 1.00 92.88 80 GLU A CA 1
ATOM 632 C C . GLU A 1 80 ? 1.136 -3.898 16.309 1.00 92.88 80 GLU A C 1
ATOM 634 O O . GLU A 1 80 ? 0.208 -3.726 15.504 1.00 92.88 80 GLU A O 1
ATOM 639 N N . PRO A 1 81 ? 2.323 -3.276 16.141 1.00 93.94 81 PRO A N 1
ATOM 640 C CA . PRO A 1 81 ? 2.620 -2.302 15.084 1.00 93.94 81 PRO A CA 1
ATOM 641 C C . PRO A 1 81 ? 2.819 -2.971 13.712 1.00 93.94 81 PRO A C 1
ATOM 643 O O . PRO A 1 81 ? 3.785 -2.730 12.988 1.00 93.94 81 PRO A O 1
ATOM 646 N N . ILE A 1 82 ? 1.870 -3.823 13.334 1.00 91.81 82 ILE A N 1
ATOM 647 C CA . ILE A 1 82 ? 1.802 -4.557 12.079 1.00 91.81 82 ILE A CA 1
ATOM 648 C C . ILE A 1 82 ? 0.533 -4.101 11.364 1.00 91.81 82 ILE A C 1
ATOM 650 O O . ILE A 1 82 ? -0.569 -4.271 11.881 1.00 91.81 82 ILE A O 1
ATOM 654 N N . LEU A 1 83 ? 0.690 -3.536 10.165 1.00 93.38 83 LEU A N 1
ATOM 655 C CA . LEU A 1 83 ? -0.419 -3.122 9.306 1.00 93.38 83 LEU A CA 1
ATOM 656 C C . LEU A 1 83 ? -0.442 -3.952 8.024 1.00 93.38 83 LEU A C 1
ATOM 658 O O . LEU A 1 83 ? 0.564 -4.039 7.313 1.00 93.38 83 LEU A O 1
ATOM 662 N N . ILE A 1 84 ? -1.615 -4.488 7.692 1.00 93.25 84 ILE A N 1
ATOM 663 C CA . ILE A 1 84 ? -1.885 -5.144 6.410 1.00 93.25 84 ILE A CA 1
ATOM 664 C C . ILE A 1 84 ? -2.882 -4.305 5.605 1.00 93.25 84 ILE A C 1
ATOM 666 O O . ILE A 1 84 ? -3.971 -3.995 6.085 1.00 93.25 84 ILE A O 1
ATOM 670 N N . ASP A 1 85 ? -2.529 -3.968 4.364 1.00 92.94 85 ASP A N 1
ATOM 671 C CA . ASP A 1 85 ? -3.476 -3.425 3.384 1.00 92.94 85 ASP A CA 1
ATOM 672 C C . ASP A 1 85 ? -4.154 -4.579 2.643 1.00 92.94 85 ASP A C 1
ATOM 674 O O . ASP A 1 85 ? -3.479 -5.353 1.958 1.00 92.94 85 ASP A O 1
ATOM 678 N N . ALA A 1 86 ? -5.480 -4.674 2.748 1.00 92.44 86 ALA A N 1
ATOM 679 C CA . ALA A 1 86 ? -6.265 -5.690 2.058 1.00 92.44 86 ALA A CA 1
ATOM 680 C C . ALA A 1 86 ? -6.148 -5.541 0.535 1.00 92.44 86 ALA A C 1
ATOM 682 O O . ALA A 1 86 ? -6.220 -4.431 -0.010 1.00 92.44 86 ALA A O 1
ATOM 683 N N . ASP A 1 87 ? -5.997 -6.663 -0.164 1.00 90.75 87 ASP A N 1
ATOM 684 C CA . ASP A 1 87 ? -6.006 -6.696 -1.618 1.00 90.75 87 ASP A CA 1
ATOM 685 C C . ASP A 1 87 ? -7.422 -6.462 -2.178 1.00 90.75 87 ASP A C 1
ATOM 687 O O . ASP A 1 87 ? -8.420 -6.404 -1.458 1.00 90.75 87 ASP A O 1
ATOM 691 N N . PHE A 1 88 ? -7.525 -6.279 -3.495 1.00 88.75 88 PHE A N 1
ATOM 692 C CA . PHE A 1 88 ? -8.827 -6.042 -4.119 1.00 88.75 88 PHE A CA 1
ATOM 693 C C . PHE A 1 88 ? -9.755 -7.264 -4.014 1.00 88.75 88 PHE A C 1
ATOM 695 O O . PHE A 1 88 ? -10.968 -7.092 -3.901 1.00 88.75 88 PHE A O 1
ATOM 702 N N . LYS A 1 89 ? -9.208 -8.489 -4.022 1.00 87.62 89 LYS A N 1
ATOM 703 C CA . LYS A 1 89 ? -9.993 -9.734 -3.977 1.00 87.62 89 LYS A CA 1
ATOM 704 C C . LYS A 1 89 ? -10.646 -9.966 -2.616 1.00 87.62 89 LYS A C 1
ATOM 706 O O . LYS A 1 89 ? -11.720 -10.550 -2.570 1.00 87.62 89 LYS A O 1
ATOM 711 N N . SER A 1 90 ? -10.053 -9.436 -1.551 1.00 85.81 90 SER A N 1
ATOM 712 C CA . SER A 1 90 ? -10.590 -9.456 -0.187 1.00 85.81 90 SER A CA 1
ATOM 713 C C . SER A 1 90 ? -11.692 -8.405 0.043 1.00 85.81 90 SER A C 1
ATOM 715 O O . SER A 1 90 ? -12.124 -8.186 1.174 1.00 85.81 90 SER A O 1
ATOM 717 N N . THR A 1 91 ? -12.158 -7.717 -1.009 1.00 87.62 91 THR A N 1
ATOM 718 C CA . THR A 1 91 ? -13.251 -6.736 -0.917 1.00 87.62 91 THR A CA 1
ATOM 719 C C . THR A 1 91 ? -14.593 -7.431 -0.719 1.00 87.62 91 THR A C 1
ATOM 721 O O . THR A 1 91 ? -15.049 -8.195 -1.569 1.00 87.62 91 THR A O 1
ATOM 724 N N . VAL A 1 92 ? -15.290 -7.077 0.359 1.00 85.44 92 VAL A N 1
ATOM 725 C CA . VAL A 1 92 ? -16.648 -7.565 0.624 1.00 85.44 92 VAL A CA 1
ATOM 726 C C . VAL A 1 92 ? -17.683 -6.698 -0.108 1.00 85.44 92 VAL A C 1
ATOM 728 O O . VAL A 1 92 ? -17.610 -5.465 -0.037 1.00 85.44 92 VAL A O 1
ATOM 731 N N . PRO A 1 93 ? -18.705 -7.288 -0.759 1.00 82.44 93 PRO A N 1
ATOM 732 C CA . PRO A 1 93 ? -19.811 -6.537 -1.346 1.00 82.44 93 PRO A CA 1
ATOM 733 C C . PRO A 1 93 ? -20.498 -5.591 -0.348 1.00 82.44 93 PRO A C 1
ATOM 735 O O . PRO A 1 93 ? -21.096 -6.005 0.638 1.00 82.44 93 PRO A O 1
ATOM 738 N N . GLY A 1 94 ? -20.449 -4.287 -0.624 1.00 82.38 94 GLY A N 1
ATOM 739 C CA . GLY A 1 94 ? -21.021 -3.262 0.256 1.00 82.38 94 GLY A CA 1
ATOM 740 C C . GLY A 1 94 ? -20.122 -2.842 1.425 1.00 82.38 94 GLY A C 1
ATOM 741 O O . GLY A 1 94 ? -20.491 -1.909 2.137 1.00 82.38 94 GLY A O 1
ATOM 742 N N . GLY A 1 95 ? -18.956 -3.469 1.592 1.00 85.56 95 GLY A N 1
ATOM 743 C CA . GLY A 1 95 ? -17.925 -3.090 2.555 1.00 85.56 95 GLY A CA 1
ATOM 744 C C . GLY A 1 95 ? -16.896 -2.095 2.001 1.00 85.56 95 GLY A C 1
ATOM 745 O O . GLY A 1 95 ? -17.088 -1.527 0.920 1.00 85.56 95 GLY A O 1
ATOM 746 N N . PRO A 1 96 ? -15.815 -1.846 2.761 1.00 87.88 96 PRO A N 1
ATOM 747 C CA . PRO A 1 96 ? -14.654 -1.099 2.284 1.00 87.88 96 PRO A CA 1
ATOM 748 C C . PRO A 1 96 ? -14.029 -1.754 1.044 1.00 87.88 96 PRO A C 1
ATOM 750 O O . PRO A 1 96 ? -14.008 -2.977 0.930 1.00 87.88 96 PRO A O 1
ATOM 753 N N . ILE A 1 97 ? -13.533 -0.931 0.118 1.00 88.94 97 ILE A N 1
ATOM 754 C CA . ILE A 1 97 ? -12.952 -1.370 -1.156 1.00 88.94 97 ILE A CA 1
ATOM 755 C C . ILE A 1 97 ? -11.434 -1.492 -1.006 1.00 88.94 97 ILE A C 1
ATOM 757 O O . ILE A 1 97 ? -10.735 -0.472 -0.948 1.00 88.94 97 ILE A O 1
ATOM 761 N N . GLY A 1 98 ? -10.934 -2.728 -0.982 1.00 89.00 98 GLY A N 1
ATOM 762 C CA . GLY A 1 98 ? -9.512 -3.056 -0.884 1.00 89.00 98 GLY A CA 1
ATOM 763 C C . GLY A 1 98 ? -8.710 -2.685 -2.136 1.00 89.00 98 GLY A C 1
ATOM 764 O O . GLY A 1 98 ? -9.230 -2.120 -3.102 1.00 89.00 98 GLY A O 1
ATOM 765 N N . GLY A 1 99 ? -7.410 -2.980 -2.126 1.00 86.88 99 GLY A N 1
ATOM 766 C CA . GLY A 1 99 ? -6.526 -2.770 -3.277 1.00 86.88 99 GLY A CA 1
ATOM 767 C C . GLY A 1 99 ? -6.166 -1.307 -3.558 1.00 86.88 99 GLY A C 1
ATOM 768 O O . GLY A 1 99 ? -5.828 -0.966 -4.688 1.00 86.88 99 GLY A O 1
ATOM 769 N N . GLN A 1 100 ? -6.221 -0.434 -2.548 1.00 85.31 10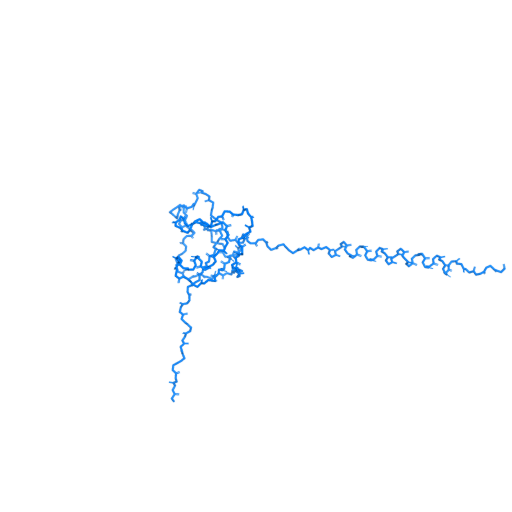0 GLN A N 1
ATOM 770 C CA . GLN A 1 100 ? -5.833 0.980 -2.693 1.00 85.31 100 GLN A CA 1
ATOM 771 C C . GLN A 1 100 ? -4.317 1.167 -2.885 1.00 85.31 100 GLN A C 1
ATOM 773 O O . GLN A 1 100 ? -3.855 2.215 -3.341 1.00 85.31 100 GLN A O 1
ATOM 778 N N . THR A 1 101 ? -3.532 0.138 -2.575 1.00 81.50 101 THR A N 1
ATOM 779 C CA . THR A 1 101 ? -2.073 0.171 -2.665 1.00 81.50 101 THR A CA 1
ATOM 780 C C . THR A 1 101 ? -1.628 -0.084 -4.095 1.00 81.50 101 THR A C 1
ATOM 782 O O . THR A 1 101 ? -1.528 -1.216 -4.566 1.00 81.50 101 THR A O 1
ATOM 785 N N . ARG A 1 102 ? -1.349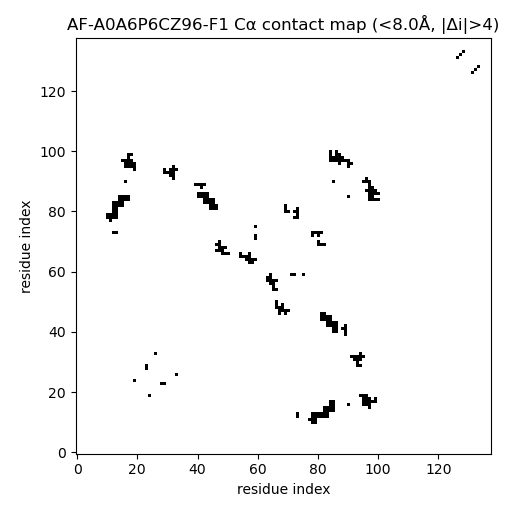 1.007 -4.810 1.00 72.31 102 ARG A N 1
ATOM 786 C CA . ARG A 1 102 ? -0.884 0.958 -6.196 1.00 72.31 102 ARG A CA 1
ATOM 787 C C . ARG A 1 102 ? 0.620 0.684 -6.243 1.00 72.31 102 ARG A C 1
ATOM 789 O O . ARG A 1 102 ? 1.430 1.594 -6.084 1.00 72.31 102 ARG A O 1
ATOM 796 N N . VAL A 1 103 ? 1.001 -0.564 -6.502 1.00 73.31 103 VAL A N 1
ATOM 797 C CA . VAL A 1 103 ? 2.399 -0.926 -6.776 1.00 73.31 103 VAL A CA 1
ATOM 798 C C . VAL A 1 103 ? 2.673 -0.727 -8.264 1.00 73.31 103 VAL A C 1
ATOM 800 O O . VAL A 1 103 ? 2.329 -1.566 -9.092 1.00 73.31 103 VAL A O 1
ATOM 803 N N . THR A 1 104 ? 3.266 0.410 -8.623 1.00 79.00 104 THR A N 1
ATOM 804 C CA . THR A 1 104 ? 3.768 0.640 -9.983 1.00 79.00 104 THR A CA 1
ATOM 805 C C . THR A 1 104 ? 5.270 0.420 -10.012 1.00 79.00 104 THR A C 1
ATOM 807 O O . THR A 1 104 ? 6.020 1.196 -9.420 1.00 79.00 104 THR A O 1
ATOM 810 N N . LEU A 1 105 ? 5.715 -0.610 -10.725 1.00 82.12 105 LEU A N 1
ATOM 811 C CA . LEU A 1 105 ? 7.124 -0.778 -11.059 1.00 82.12 105 LEU A CA 1
ATOM 812 C C . LEU A 1 105 ? 7.384 -0.111 -12.405 1.00 82.12 105 LEU A C 1
ATOM 814 O O . LEU A 1 105 ? 6.653 -0.332 -13.372 1.00 82.12 105 LEU A O 1
ATOM 818 N N . ARG A 1 106 ? 8.412 0.733 -12.461 1.00 86.25 106 ARG A N 1
ATOM 819 C CA . ARG A 1 106 ? 8.825 1.377 -13.706 1.00 86.25 106 ARG A CA 1
ATOM 820 C C . ARG A 1 106 ? 9.362 0.306 -14.662 1.00 86.25 106 ARG A C 1
ATOM 822 O O . ARG A 1 106 ? 10.312 -0.389 -14.318 1.00 86.25 106 ARG A O 1
ATOM 829 N N . ASN A 1 107 ? 8.767 0.182 -15.847 1.00 91.44 107 ASN A N 1
ATOM 830 C CA . ASN A 1 107 ? 9.178 -0.776 -16.872 1.00 91.44 107 ASN A CA 1
ATOM 831 C C . ASN A 1 107 ? 9.594 -0.032 -18.146 1.00 91.44 107 ASN A C 1
ATOM 833 O O . ASN A 1 107 ? 8.748 0.340 -18.951 1.00 91.44 107 ASN A O 1
ATOM 837 N N . GLU A 1 108 ? 10.901 0.155 -18.320 1.00 95.06 108 GLU A N 1
ATOM 838 C CA . GLU A 1 108 ? 11.495 0.804 -19.502 1.00 95.06 108 GLU A CA 1
ATOM 839 C C . GLU A 1 108 ? 12.241 -0.206 -20.392 1.00 95.06 108 GLU A C 1
ATOM 841 O O . GLU A 1 108 ? 13.058 0.169 -21.234 1.00 95.06 108 GLU A O 1
ATOM 846 N N . HIS A 1 109 ? 12.003 -1.511 -20.203 1.00 95.88 109 HIS A N 1
ATOM 847 C CA . HIS A 1 109 ? 12.778 -2.563 -20.867 1.00 95.88 109 HIS A CA 1
ATOM 848 C C . HIS A 1 109 ? 12.717 -2.452 -22.392 1.00 95.88 109 HIS A C 1
ATOM 850 O O . HIS A 1 109 ? 13.744 -2.570 -23.055 1.00 95.88 109 HIS A O 1
ATOM 856 N N . MET A 1 110 ? 11.538 -2.168 -22.952 1.00 95.69 110 MET A N 1
ATOM 857 C CA . MET A 1 110 ? 11.371 -2.014 -24.398 1.00 95.69 110 MET A CA 1
ATOM 858 C C . MET A 1 110 ? 12.174 -0.829 -24.947 1.00 95.69 110 MET A C 1
ATOM 860 O O . MET A 1 110 ? 12.829 -0.960 -25.980 1.00 95.69 110 MET A O 1
ATOM 864 N N . GLN A 1 111 ? 12.181 0.306 -24.241 1.00 96.69 111 GLN A N 1
ATOM 865 C CA . GLN A 1 111 ? 12.964 1.474 -24.640 1.00 96.69 111 GLN A CA 1
ATOM 866 C C . GLN A 1 111 ? 14.465 1.160 -24.636 1.00 96.69 111 GLN A C 1
ATOM 868 O O . GLN A 1 111 ? 15.177 1.500 -25.587 1.00 96.69 111 GLN A O 1
ATOM 873 N N . TYR A 1 112 ? 14.951 0.476 -23.597 1.00 97.25 112 TYR A N 1
ATOM 874 C CA . TYR A 1 112 ? 16.345 0.047 -23.534 1.00 97.25 112 TYR A CA 1
ATOM 875 C C . TYR A 1 112 ? 16.702 -0.931 -24.651 1.00 97.25 112 TYR A C 1
ATOM 877 O O . TYR A 1 112 ? 17.728 -0.741 -25.297 1.00 97.25 112 TYR A O 1
ATOM 885 N N . ILE A 1 113 ? 15.854 -1.927 -24.930 1.00 98.25 113 ILE A N 1
ATOM 886 C CA . ILE A 1 113 ? 16.051 -2.864 -26.047 1.00 98.25 113 ILE A CA 1
ATOM 887 C C . ILE A 1 113 ? 16.217 -2.083 -27.356 1.00 98.25 113 ILE A C 1
ATOM 889 O O . ILE A 1 113 ? 17.223 -2.249 -28.039 1.00 98.25 113 ILE A O 1
ATOM 893 N N . ILE A 1 114 ? 15.295 -1.172 -27.677 1.00 98.19 114 ILE A N 1
ATOM 894 C CA . ILE A 1 114 ? 15.368 -0.372 -28.911 1.00 98.19 114 ILE A CA 1
ATOM 895 C C . ILE A 1 114 ? 16.670 0.437 -28.972 1.00 98.19 114 ILE A C 1
ATOM 897 O O . ILE A 1 114 ? 17.325 0.478 -30.012 1.00 98.19 114 ILE A O 1
ATOM 901 N N . THR A 1 115 ? 17.068 1.046 -27.856 1.00 98.12 115 THR A N 1
ATOM 902 C CA . THR A 1 115 ? 18.272 1.883 -27.788 1.00 98.12 115 THR A CA 1
ATOM 903 C C . THR A 1 115 ? 19.532 1.057 -28.035 1.00 98.12 115 THR A C 1
ATOM 905 O O . THR A 1 115 ? 20.335 1.393 -28.905 1.00 98.12 115 THR A O 1
ATOM 908 N N . TRP A 1 116 ? 19.697 -0.050 -27.309 1.00 98.31 116 TRP A N 1
ATOM 909 C CA . TRP A 1 116 ? 20.892 -0.885 -27.399 1.00 98.31 116 TRP A CA 1
ATOM 910 C C . TRP A 1 116 ? 21.003 -1.587 -28.749 1.00 98.31 116 TRP A C 1
ATOM 912 O O . TRP A 1 116 ? 22.050 -1.503 -29.389 1.00 98.31 116 TRP A O 1
ATOM 922 N N . TYR A 1 117 ? 19.921 -2.196 -29.240 1.00 98.19 117 TYR A N 1
ATOM 923 C CA . TYR A 1 117 ? 19.930 -2.832 -30.558 1.00 98.19 117 TYR A CA 1
ATOM 924 C C . TYR A 1 117 ? 20.078 -1.812 -31.696 1.00 98.19 117 TYR A C 1
ATOM 926 O O . TYR A 1 117 ? 20.753 -2.103 -32.683 1.00 98.19 117 TYR A O 1
ATOM 934 N N . GLY A 1 118 ? 19.527 -0.602 -31.553 1.00 98.38 118 GLY A N 1
ATOM 935 C CA . GLY A 1 118 ? 19.730 0.493 -32.503 1.00 98.38 118 GLY A CA 1
ATOM 936 C C . GLY A 1 118 ? 21.194 0.938 -32.584 1.00 98.38 118 GLY A C 1
ATOM 937 O O . GLY A 1 118 ? 21.740 1.066 -33.682 1.00 98.38 118 GLY A O 1
ATOM 938 N N . LEU A 1 119 ? 21.861 1.102 -31.435 1.00 98.25 119 LEU A N 1
ATOM 939 C CA . LEU A 1 119 ? 23.295 1.411 -31.372 1.00 98.25 119 LEU A CA 1
ATOM 940 C C . LEU A 1 119 ? 24.153 0.281 -31.960 1.00 98.25 119 LEU A C 1
ATOM 942 O O . LEU A 1 119 ? 25.068 0.557 -32.741 1.00 98.25 119 LEU A O 1
ATOM 946 N N . CYS A 1 120 ? 23.846 -0.982 -31.648 1.00 98.19 120 CYS A N 1
ATOM 947 C CA . CYS A 1 120 ? 24.510 -2.136 -32.254 1.00 98.19 120 CYS A CA 1
ATOM 948 C C . CYS A 1 120 ? 24.351 -2.137 -33.781 1.00 98.19 120 CYS A C 1
ATOM 950 O O . CYS A 1 120 ? 25.345 -2.205 -34.494 1.00 98.19 120 CYS A O 1
ATOM 952 N N . ALA A 1 121 ? 23.133 -1.973 -34.306 1.00 98.12 121 ALA A N 1
ATOM 953 C CA . ALA A 1 121 ? 22.888 -1.957 -35.748 1.00 98.12 121 ALA A CA 1
ATOM 954 C C . ALA A 1 121 ? 23.634 -0.814 -36.458 1.00 98.12 121 ALA A C 1
ATOM 956 O O . ALA A 1 121 ? 24.276 -1.035 -37.488 1.00 98.12 121 ALA A O 1
ATOM 957 N N . ALA A 1 122 ? 23.599 0.398 -35.893 1.00 97.81 122 ALA A N 1
ATOM 958 C CA . ALA A 1 122 ? 24.294 1.555 -36.453 1.00 97.81 122 ALA A CA 1
ATOM 959 C C . ALA A 1 122 ? 25.817 1.348 -36.481 1.00 97.81 122 ALA A C 1
ATOM 961 O O . ALA A 1 122 ? 26.462 1.579 -37.506 1.00 97.81 122 ALA A O 1
ATOM 962 N N . THR A 1 123 ? 26.399 0.873 -35.378 1.00 97.06 123 THR A N 1
ATOM 963 C CA . THR A 1 123 ? 27.846 0.624 -35.285 1.00 97.06 123 THR A CA 1
ATOM 964 C C . THR A 1 123 ? 28.292 -0.539 -36.172 1.00 97.06 123 THR A C 1
ATOM 966 O O . THR A 1 123 ? 29.281 -0.394 -36.894 1.00 97.06 123 THR A O 1
ATOM 969 N N . SER A 1 124 ? 27.540 -1.643 -36.218 1.00 97.06 124 SER A N 1
ATOM 970 C CA . SER A 1 124 ? 27.789 -2.759 -37.140 1.00 97.06 124 SER A CA 1
ATOM 971 C C . SER A 1 124 ? 27.709 -2.323 -38.605 1.00 97.06 124 SER A C 1
ATOM 973 O O . SER A 1 124 ? 28.570 -2.700 -39.400 1.00 97.06 124 SER A O 1
ATOM 975 N N . TYR A 1 125 ? 26.740 -1.477 -38.970 1.00 96.56 125 TYR A N 1
ATOM 976 C CA . TYR A 1 125 ? 26.627 -0.924 -40.323 1.00 96.56 125 TYR A CA 1
ATOM 977 C C . TYR A 1 125 ? 27.841 -0.064 -40.702 1.00 96.56 125 TYR A C 1
ATOM 979 O O . TYR A 1 125 ? 28.413 -0.231 -41.784 1.00 96.56 125 TYR A O 1
ATOM 987 N N . LEU A 1 126 ? 28.267 0.838 -39.810 1.00 95.75 126 LEU A N 1
ATOM 988 C CA . LEU A 1 126 ? 29.451 1.671 -40.031 1.00 95.75 126 LEU A CA 1
ATOM 989 C C . LEU A 1 126 ? 30.721 0.824 -40.171 1.00 95.75 126 LEU A C 1
ATOM 991 O O . LEU A 1 126 ? 31.530 1.081 -41.065 1.00 95.75 126 LEU A O 1
ATOM 995 N N . TRP A 1 127 ? 30.879 -0.199 -39.330 1.00 95.31 127 TRP A N 1
ATOM 996 C CA . TRP A 1 127 ? 31.996 -1.138 -39.402 1.00 95.31 127 TRP A CA 1
ATOM 997 C C . TRP A 1 127 ? 32.006 -1.901 -40.734 1.00 95.31 127 TRP A C 1
ATOM 999 O O . TRP A 1 127 ? 33.016 -1.884 -41.443 1.00 95.31 127 TRP A O 1
ATOM 1009 N N . PHE A 1 128 ? 30.864 -2.468 -41.138 1.00 94.12 128 PHE A N 1
ATOM 1010 C CA . PHE A 1 128 ? 30.707 -3.172 -42.413 1.00 94.12 128 PHE A CA 1
ATOM 1011 C C . PHE A 1 128 ? 31.060 -2.267 -43.602 1.00 94.12 128 PHE A C 1
ATOM 1013 O O . PHE A 1 128 ? 31.853 -2.631 -44.471 1.00 94.12 128 PHE A O 1
ATOM 1020 N N . LYS A 1 129 ? 30.539 -1.033 -43.619 1.00 91.94 129 LYS A N 1
ATOM 1021 C CA . LYS A 1 129 ? 30.841 -0.052 -44.670 1.00 91.94 129 LYS A CA 1
ATOM 1022 C C . LYS A 1 129 ? 32.327 0.324 -44.707 1.00 91.94 129 LYS A C 1
ATOM 1024 O O . LYS A 1 129 ? 32.868 0.522 -45.792 1.00 91.94 129 LYS A O 1
ATOM 1029 N N . LYS A 1 130 ? 32.980 0.461 -43.552 1.00 89.94 130 LYS A N 1
ATOM 1030 C CA . LYS A 1 130 ? 34.381 0.895 -43.471 1.00 89.94 130 LYS A CA 1
ATOM 1031 C C . LYS A 1 130 ? 35.363 -0.196 -43.895 1.00 89.94 130 LYS A C 1
ATOM 1033 O O . LYS A 1 130 ? 36.321 0.130 -44.589 1.00 89.94 130 LYS A O 1
ATOM 1038 N N . PHE A 1 131 ? 35.140 -1.440 -43.476 1.00 87.94 131 PHE A N 1
ATOM 1039 C CA . PHE A 1 131 ? 36.133 -2.514 -43.598 1.00 87.94 131 PHE A CA 1
ATOM 1040 C C . PHE A 1 131 ? 35.802 -3.560 -44.667 1.00 87.94 131 PHE A C 1
ATOM 1042 O O . PHE A 1 131 ? 36.721 -4.085 -45.279 1.00 87.94 131 PHE A O 1
ATOM 1049 N N . LEU A 1 132 ? 34.522 -3.841 -44.935 1.00 80.69 132 LEU A N 1
ATOM 1050 C CA . LEU A 1 132 ? 34.123 -4.872 -45.907 1.00 80.69 132 LEU A CA 1
ATOM 1051 C C . LEU A 1 132 ? 33.803 -4.301 -47.293 1.00 80.69 132 LEU A C 1
ATOM 1053 O O . LEU A 1 132 ? 33.977 -4.988 -48.291 1.00 80.69 132 LEU A O 1
ATOM 1057 N N . ARG A 1 133 ? 33.368 -3.035 -47.381 1.00 70.25 133 ARG A N 1
ATOM 1058 C CA . ARG A 1 133 ? 33.144 -2.352 -48.673 1.00 70.25 133 ARG A CA 1
ATOM 1059 C C . ARG A 1 133 ? 34.371 -1.629 -49.234 1.00 70.25 133 ARG A C 1
ATOM 1061 O O . ARG A 1 133 ? 34.334 -1.208 -50.384 1.00 70.25 133 ARG A O 1
ATOM 1068 N N . ARG A 1 134 ? 35.441 -1.464 -48.451 1.00 62.25 134 ARG A N 1
ATOM 1069 C CA . ARG A 1 134 ? 36.736 -0.971 -48.945 1.00 62.25 134 ARG A CA 1
ATOM 1070 C C . ARG A 1 134 ? 37.662 -2.156 -49.200 1.00 62.25 134 ARG A C 1
ATOM 1072 O O . ARG A 1 134 ? 38.579 -2.406 -48.427 1.00 62.25 134 ARG A O 1
ATOM 1079 N N . THR A 1 135 ? 37.419 -2.890 -50.278 1.00 60.38 135 THR A N 1
ATOM 1080 C CA . THR A 1 135 ? 38.473 -3.692 -50.906 1.00 60.38 135 THR A CA 1
ATOM 1081 C C . THR A 1 135 ? 39.551 -2.731 -51.432 1.00 60.38 135 THR A C 1
ATOM 1083 O O . THR A 1 135 ? 39.189 -1.697 -52.001 1.00 60.38 135 THR A O 1
ATOM 1086 N N . PRO A 1 136 ? 40.854 -2.998 -51.217 1.00 57.22 136 PRO A N 1
ATOM 1087 C CA . PRO A 1 136 ? 41.925 -2.176 -51.774 1.00 57.22 136 PRO A CA 1
ATOM 1088 C C . PRO A 1 136 ? 41.794 -2.160 -53.297 1.00 57.22 136 PRO A C 1
ATOM 1090 O O . PRO A 1 136 ? 41.647 -3.220 -53.906 1.00 57.22 136 PRO A O 1
ATOM 1093 N N . GLY A 1 137 ? 41.801 -0.970 -53.897 1.00 64.50 137 GLY A N 1
ATOM 1094 C CA . GLY A 1 137 ? 41.922 -0.844 -55.345 1.00 64.50 137 GLY A CA 1
ATOM 1095 C C . GLY A 1 137 ? 43.226 -1.492 -55.806 1.00 64.50 137 GLY A C 1
ATOM 1096 O O . GLY A 1 137 ? 44.273 -1.245 -55.206 1.00 64.50 137 GLY A O 1
ATOM 1097 N N . THR A 1 138 ? 43.121 -2.345 -56.823 1.00 44.69 138 THR A N 1
ATOM 1098 C CA . THR A 1 138 ? 44.200 -2.622 -57.780 1.00 44.69 138 THR A CA 1
ATOM 1099 C C . THR A 1 138 ? 44.658 -1.338 -58.447 1.00 44.69 138 THR A C 1
ATOM 1101 O O . THR A 1 138 ? 43.755 -0.525 -58.764 1.00 44.69 138 THR A O 1
#

Organism: Pteropus vampyrus (NCBI:txid132908)

InterPro domains:
  IPR002994 Surfeit locus 1/Shy1 [PF02104] (10-121)
  IPR002994 Surfeit locus 1/Shy1 [PS50895] (1-136)
  IPR002994 Surfeit locus 1/Shy1 [cd06662] (4-126)
  IPR045214 Surfeit locus 1/4 [PTHR23427] (10-133)

pLDDT: mean 86.93, std 11.23, range [44.69, 98.38]